Protein AF-A0A7J8R453-F1 (afdb_monomer)

Mean predicted aligned error: 10.99 Å

Foldseek 3Di:
DPPPQPPVNVVVVVVLVVVLCCCLVVPLCVPPNCPDPVSVVVNVVVVVVSVVVVVVVVCVVPDDPDDDPPVPDPPDPDPPDDDPPDDDD

pLDDT: mean 82.51, std 12.54, range [40.38, 95.38]

Secondary structure (DSSP, 8-state):
------HHHHHHHHHHHHHHHIIIIIIIHHHH-TTSHHHHHHHHHHHHHHHHHHHHHHHHHHS------GGGS-----TTS--------

Structure (mmCIF, N/CA/C/O backbone):
data_AF-A0A7J8R453-F1
#
_entry.id   AF-A0A7J8R453-F1
#
loop_
_atom_site.group_PDB
_atom_site.id
_atom_site.type_symbol
_atom_site.label_atom_id
_atom_site.label_alt_id
_atom_site.label_comp_id
_atom_site.label_asym_id
_atom_site.label_entity_id
_atom_site.label_seq_id
_atom_site.pdbx_PDB_ins_code
_atom_site.Cartn_x
_atom_site.Cartn_y
_atom_site.Cartn_z
_atom_site.occupancy
_atom_site.B_iso_or_equiv
_atom_site.auth_seq_id
_atom_site.auth_comp_id
_atom_site.auth_asym_id
_atom_site.auth_atom_id
_atom_site.pdbx_PDB_model_num
ATOM 1 N N . MET A 1 1 ? -22.972 -8.061 12.619 1.00 40.38 1 MET A N 1
ATOM 2 C CA . MET A 1 1 ? -22.810 -6.850 11.784 1.00 40.38 1 MET A CA 1
ATOM 3 C C . MET A 1 1 ? -21.743 -7.132 10.740 1.00 40.38 1 MET A C 1
ATOM 5 O O . MET A 1 1 ? -20.597 -7.345 11.115 1.00 40.38 1 MET A O 1
ATOM 9 N N . LYS A 1 2 ? -22.101 -7.223 9.454 1.00 46.28 2 LYS A N 1
ATOM 10 C CA . LYS A 1 2 ? -21.100 -7.345 8.385 1.00 46.28 2 LYS A CA 1
ATOM 11 C C . LYS A 1 2 ? -20.363 -6.003 8.317 1.00 46.28 2 LYS A C 1
ATOM 13 O O . LYS A 1 2 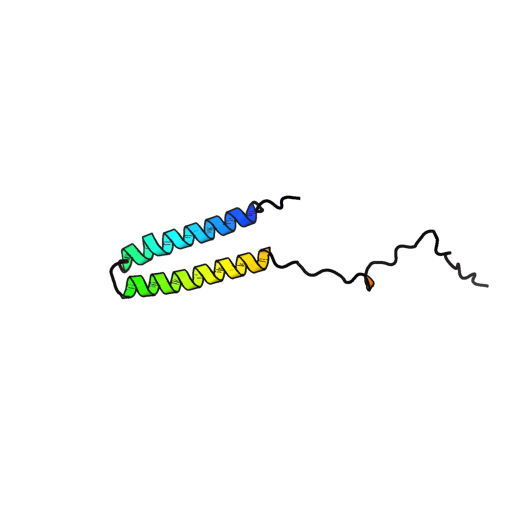? -20.910 -5.046 7.781 1.00 46.28 2 LYS A O 1
ATOM 18 N N . ARG A 1 3 ? -19.182 -5.910 8.943 1.00 58.81 3 ARG A N 1
ATOM 19 C CA . ARG A 1 3 ? -18.252 -4.775 8.812 1.00 58.81 3 ARG A CA 1
ATOM 20 C C . ARG A 1 3 ? -17.760 -4.777 7.364 1.00 58.81 3 ARG A C 1
ATOM 22 O O . ARG A 1 3 ? -16.727 -5.359 7.057 1.00 58.81 3 ARG A O 1
ATOM 29 N N . GLY A 1 4 ? -18.572 -4.236 6.459 1.00 57.06 4 GLY A N 1
ATOM 30 C CA . GLY A 1 4 ? -18.136 -3.948 5.102 1.00 57.06 4 GLY A CA 1
ATOM 31 C C . GLY A 1 4 ? -16.902 -3.057 5.173 1.00 57.06 4 GLY A C 1
ATOM 32 O O . GLY A 1 4 ? -16.806 -2.207 6.059 1.00 57.06 4 GLY A O 1
ATOM 33 N N . PHE A 1 5 ? -15.952 -3.308 4.279 1.00 63.06 5 PHE A N 1
ATOM 34 C CA . PHE A 1 5 ? -14.780 -2.470 4.057 1.00 63.06 5 PHE A CA 1
ATOM 35 C C . PHE A 1 5 ? -15.185 -0.988 4.143 1.00 63.06 5 PHE A C 1
ATOM 37 O O . PHE A 1 5 ? -16.060 -0.542 3.399 1.00 63.06 5 PHE A O 1
ATOM 44 N N . SER A 1 6 ? -14.620 -0.240 5.096 1.00 82.75 6 SER A N 1
ATOM 45 C CA . SER A 1 6 ? -14.926 1.188 5.227 1.00 82.75 6 SER A CA 1
ATOM 46 C C . SER A 1 6 ? -14.485 1.910 3.953 1.00 82.75 6 SER A C 1
ATOM 48 O O . SER A 1 6 ? -13.448 1.563 3.387 1.00 82.75 6 SER A O 1
ATOM 50 N N . PHE A 1 7 ? -15.248 2.913 3.505 1.00 85.06 7 PHE A N 1
ATOM 51 C CA . PHE A 1 7 ? -14.957 3.674 2.283 1.00 85.06 7 PHE A CA 1
ATOM 52 C C . PHE A 1 7 ? -13.497 4.147 2.238 1.00 85.06 7 PHE A C 1
ATOM 54 O O . PHE A 1 7 ? -12.812 3.948 1.237 1.00 85.06 7 PHE A O 1
ATOM 61 N N . SER A 1 8 ? -12.985 4.663 3.359 1.00 86.62 8 SER A N 1
ATOM 62 C CA . SER A 1 8 ? -11.592 5.105 3.478 1.00 86.62 8 SER A CA 1
ATOM 63 C C . SER A 1 8 ? -10.588 3.974 3.248 1.00 86.62 8 SER A C 1
ATOM 65 O O . SER A 1 8 ? -9.566 4.183 2.604 1.00 86.62 8 SER A O 1
ATOM 67 N N . VAL A 1 9 ? -10.884 2.763 3.725 1.00 87.19 9 VAL A N 1
ATOM 68 C CA . VAL A 1 9 ? -10.013 1.595 3.541 1.00 87.19 9 VAL A CA 1
ATOM 69 C C . VAL A 1 9 ? -10.013 1.163 2.075 1.00 87.19 9 VAL A C 1
ATOM 71 O O . VAL A 1 9 ? -8.954 0.883 1.519 1.00 87.19 9 VAL A O 1
ATOM 74 N N . THR A 1 10 ? -11.173 1.180 1.413 1.00 87.25 10 THR A N 1
ATOM 75 C CA . THR A 1 10 ? -11.275 0.881 -0.024 1.00 87.25 10 THR A CA 1
ATOM 76 C C . THR A 1 10 ? -10.458 1.868 -0.855 1.00 87.25 10 THR A C 1
ATOM 78 O O . THR A 1 10 ? -9.725 1.450 -1.750 1.00 87.25 10 THR A O 1
ATOM 81 N N . VAL A 1 11 ? -10.531 3.165 -0.535 1.00 91.50 11 VAL A N 1
ATOM 82 C CA . VAL A 1 11 ? -9.747 4.205 -1.219 1.00 91.50 11 VAL A CA 1
ATOM 83 C C . VAL A 1 11 ? -8.249 3.952 -1.050 1.00 91.50 11 VAL A C 1
ATOM 85 O O . VAL A 1 11 ? -7.526 3.930 -2.045 1.00 91.50 11 VAL A O 1
ATOM 88 N N . VAL A 1 12 ? -7.782 3.678 0.171 1.00 91.00 12 VAL A N 1
ATOM 89 C CA . VAL A 1 12 ? -6.360 3.394 0.430 1.00 91.00 12 VAL A CA 1
ATOM 90 C C . VAL A 1 12 ? -5.893 2.150 -0.328 1.00 91.00 12 VAL A C 1
ATOM 92 O O . VAL A 1 12 ? -4.867 2.202 -1.004 1.00 91.00 12 VAL A O 1
ATOM 95 N N . VAL A 1 13 ? -6.659 1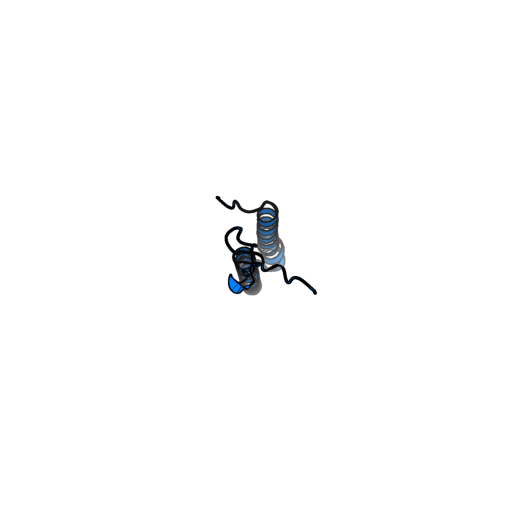.055 -0.294 1.00 89.50 13 VAL A N 1
ATOM 96 C CA . VAL A 1 13 ? -6.310 -0.169 -1.035 1.00 89.50 13 VAL A CA 1
ATOM 97 C C . VAL A 1 13 ? -6.268 0.094 -2.541 1.00 89.50 13 VAL A C 1
ATOM 99 O O . VAL A 1 13 ? -5.324 -0.330 -3.205 1.00 89.50 13 VAL A O 1
ATOM 102 N N . SER A 1 14 ? -7.230 0.846 -3.083 1.00 91.19 14 SER A N 1
ATOM 103 C CA . SER A 1 14 ? -7.232 1.206 -4.506 1.00 91.19 14 SER A CA 1
ATOM 104 C C . SER A 1 14 ? -6.017 2.052 -4.901 1.00 91.19 14 SER A C 1
ATOM 106 O O . SER A 1 14 ? -5.416 1.800 -5.944 1.00 91.19 14 SER A O 1
ATOM 108 N N . ALA A 1 15 ? -5.595 2.989 -4.047 1.00 94.19 15 ALA A N 1
ATOM 109 C CA . ALA A 1 15 ? -4.408 3.803 -4.276 1.00 94.19 15 ALA A CA 1
ATOM 110 C C . ALA A 1 15 ? -3.124 2.959 -4.267 1.00 94.19 15 ALA A C 1
ATOM 112 O O . ALA A 1 15 ? -2.281 3.133 -5.143 1.00 94.19 15 ALA A O 1
ATOM 113 N N . ILE A 1 16 ? -2.991 2.008 -3.334 1.00 92.25 16 ILE A N 1
ATOM 114 C CA . ILE A 1 16 ? -1.842 1.087 -3.287 1.00 92.25 16 ILE A CA 1
ATOM 115 C C . ILE A 1 16 ? -1.767 0.256 -4.574 1.00 92.25 16 ILE A C 1
ATOM 117 O O . ILE A 1 16 ? -0.701 0.165 -5.186 1.00 92.25 16 ILE A O 1
ATOM 121 N N . VAL A 1 17 ? -2.898 -0.301 -5.018 1.00 92.75 17 VAL A N 1
ATOM 122 C CA . VAL A 1 17 ? -2.977 -1.065 -6.273 1.00 92.75 17 VAL A CA 1
ATOM 123 C C . VAL A 1 17 ? -2.603 -0.181 -7.464 1.00 92.75 17 VAL A C 1
ATOM 125 O O . VAL A 1 17 ? -1.765 -0.571 -8.274 1.00 92.75 17 VAL A O 1
ATOM 128 N N . PHE A 1 18 ? -3.156 1.029 -7.553 1.00 94.69 18 PHE A N 1
ATOM 129 C CA . PHE A 1 18 ? -2.846 1.972 -8.627 1.00 94.69 18 PHE A CA 1
ATOM 130 C C . PHE A 1 18 ? -1.351 2.312 -8.687 1.00 94.69 18 PHE A C 1
ATOM 132 O O . PHE A 1 18 ? -0.737 2.204 -9.749 1.00 94.69 18 PHE A O 1
ATOM 139 N N . ILE A 1 19 ? -0.743 2.653 -7.548 1.00 95.38 19 ILE A N 1
ATOM 140 C CA . ILE A 1 19 ? 0.689 2.963 -7.464 1.00 95.38 19 ILE A CA 1
ATOM 141 C C . ILE A 1 19 ? 1.525 1.751 -7.888 1.00 95.38 19 ILE A C 1
ATOM 143 O O . ILE A 1 19 ? 2.496 1.919 -8.627 1.00 95.38 19 ILE A O 1
ATOM 147 N N . TYR A 1 20 ? 1.142 0.535 -7.487 1.00 94.88 20 TYR A N 1
ATOM 148 C CA . TYR A 1 20 ? 1.828 -0.690 -7.899 1.00 94.88 20 TYR A CA 1
ATOM 149 C C . TYR A 1 20 ? 1.790 -0.899 -9.418 1.00 94.88 20 TYR A C 1
ATOM 151 O O . TYR A 1 20 ? 2.830 -1.098 -10.046 1.00 94.88 20 TYR A O 1
ATOM 159 N N . PHE A 1 21 ? 0.613 -0.780 -10.034 1.00 93.94 21 PHE A N 1
ATOM 160 C CA . PHE A 1 21 ? 0.487 -0.911 -11.486 1.00 93.94 21 PHE A CA 1
ATOM 161 C C . PHE A 1 21 ? 1.273 0.177 -12.226 1.00 93.94 21 PHE A C 1
ATOM 163 O O . PHE A 1 21 ? 1.997 -0.125 -13.175 1.00 93.94 21 PHE A O 1
ATOM 170 N N . CYS A 1 22 ? 1.189 1.433 -11.781 1.00 94.81 22 CYS A N 1
ATOM 171 C CA . CYS A 1 22 ? 1.947 2.522 -12.390 1.00 94.81 22 CYS A CA 1
ATOM 172 C C . CYS A 1 22 ? 3.456 2.285 -12.295 1.00 94.81 22 CYS A C 1
ATOM 174 O O . CYS A 1 22 ? 4.160 2.388 -13.295 1.00 94.81 22 CYS A O 1
ATOM 176 N N . THR A 1 23 ? 3.968 1.943 -11.119 1.00 92.75 23 THR A N 1
ATOM 177 C CA . THR A 1 23 ? 5.408 1.721 -10.917 1.00 92.75 23 THR A CA 1
ATOM 178 C C . THR A 1 23 ? 5.933 0.551 -11.746 1.00 92.75 23 THR A C 1
ATOM 180 O O . THR A 1 23 ? 6.924 0.720 -12.454 1.00 92.75 23 THR A O 1
ATOM 183 N N . VAL A 1 24 ? 5.254 -0.596 -11.756 1.00 92.56 24 VAL A N 1
ATOM 184 C CA . VAL A 1 24 ? 5.720 -1.774 -12.504 1.00 92.56 24 VAL A CA 1
ATOM 185 C C . VAL A 1 24 ? 5.618 -1.576 -14.020 1.00 92.56 24 VAL A C 1
ATOM 187 O O . VAL A 1 24 ? 6.602 -1.777 -14.729 1.00 92.56 24 VAL A O 1
ATOM 190 N N . PHE A 1 25 ? 4.464 -1.146 -14.534 1.00 90.25 25 PHE A N 1
ATOM 191 C CA . PHE A 1 25 ? 4.235 -1.102 -15.985 1.00 90.25 25 PHE A CA 1
ATOM 192 C C . PHE A 1 25 ? 4.657 0.212 -16.643 1.00 90.25 25 PHE A C 1
ATOM 194 O O . PHE A 1 25 ? 5.043 0.219 -17.806 1.00 90.25 25 PHE A O 1
ATOM 201 N N . VAL A 1 26 ? 4.582 1.344 -15.942 1.00 91.44 26 VAL A N 1
ATOM 202 C CA . VAL A 1 26 ? 4.930 2.642 -16.547 1.00 91.44 26 VAL A CA 1
ATOM 203 C C . VAL A 1 26 ? 6.389 2.981 -16.302 1.00 91.44 26 VAL A C 1
ATOM 205 O O . VAL A 1 26 ? 7.054 3.462 -17.215 1.00 91.44 26 VAL A O 1
ATOM 208 N N . PHE A 1 27 ? 6.903 2.739 -15.096 1.00 89.62 27 PHE A N 1
ATOM 209 C CA . PHE A 1 27 ? 8.284 3.090 -14.775 1.00 89.62 27 PHE A CA 1
ATOM 210 C C . PHE A 1 27 ? 9.236 1.940 -15.084 1.00 89.62 27 PHE A C 1
ATOM 212 O O . PHE A 1 27 ? 10.119 2.106 -15.920 1.00 89.62 27 PHE A O 1
ATOM 219 N N . ILE A 1 28 ? 9.053 0.772 -14.461 1.00 89.25 28 ILE A N 1
ATOM 220 C CA . ILE A 1 28 ? 10.021 -0.326 -14.583 1.00 89.25 28 ILE A CA 1
ATOM 221 C C . ILE A 1 28 ? 10.042 -0.881 -16.009 1.00 89.25 28 ILE A C 1
ATOM 223 O O . ILE A 1 28 ? 11.115 -0.949 -16.609 1.00 89.25 28 ILE A O 1
ATOM 227 N N . ASP A 1 29 ? 8.882 -1.207 -16.581 1.00 89.06 29 ASP A N 1
ATOM 228 C CA . ASP A 1 29 ? 8.835 -1.740 -17.945 1.00 89.06 29 ASP A CA 1
ATOM 229 C C . ASP A 1 29 ? 9.320 -0.726 -18.989 1.00 89.06 29 ASP A C 1
ATOM 231 O O . ASP A 1 29 ? 10.122 -1.061 -19.854 1.00 89.06 29 ASP A O 1
ATOM 235 N N . ARG A 1 30 ? 8.922 0.548 -18.883 1.00 88.75 30 ARG A N 1
ATOM 236 C CA . ARG A 1 30 ? 9.289 1.538 -19.906 1.00 88.75 30 ARG A CA 1
ATOM 237 C C . ARG A 1 30 ? 10.736 2.022 -19.820 1.00 88.75 30 ARG A C 1
ATOM 239 O O . ARG A 1 30 ? 11.282 2.413 -20.846 1.00 88.75 30 ARG A O 1
ATOM 246 N N . TRP A 1 31 ? 11.339 2.048 -18.630 1.00 83.56 31 TRP A N 1
ATOM 247 C CA . TRP A 1 31 ? 12.718 2.525 -18.449 1.00 83.56 31 TRP A CA 1
ATOM 248 C C . TRP A 1 31 ? 13.747 1.400 -18.503 1.00 83.56 31 TRP A C 1
ATOM 250 O O . TRP A 1 31 ? 14.779 1.552 -19.150 1.00 83.56 31 TRP A O 1
ATOM 260 N N . PHE A 1 32 ? 13.486 0.289 -17.814 1.00 80.56 32 PHE A N 1
ATOM 261 C CA . PHE A 1 32 ? 14.434 -0.820 -17.699 1.00 80.56 32 PHE A CA 1
ATOM 262 C C . PHE A 1 32 ? 14.049 -2.014 -18.576 1.00 80.56 32 PHE A C 1
ATOM 264 O O . PHE A 1 32 ? 14.925 -2.807 -18.915 1.00 80.56 32 PHE A O 1
ATOM 271 N N . GLY A 1 33 ? 12.778 -2.144 -18.969 1.00 83.38 33 GLY A N 1
ATOM 272 C CA . GLY A 1 33 ? 12.254 -3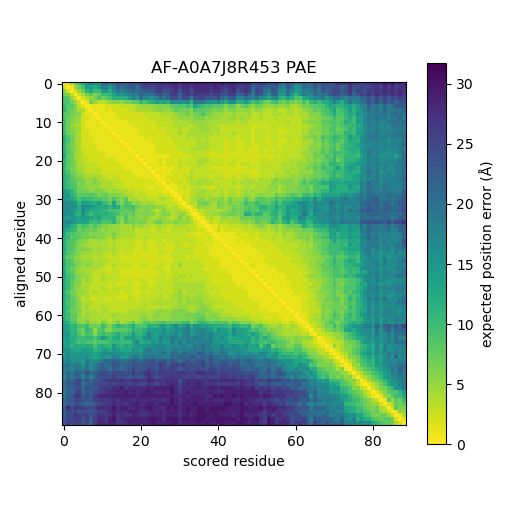.310 -19.677 1.00 83.38 33 GLY A CA 1
ATOM 273 C C . GLY A 1 33 ? 12.074 -4.501 -18.742 1.00 83.38 33 GLY A C 1
ATOM 274 O O . GLY A 1 33 ? 13.043 -4.978 -18.150 1.00 83.38 33 GLY A O 1
ATOM 275 N N . LEU A 1 34 ? 10.860 -5.049 -18.643 1.00 81.44 34 LEU A N 1
ATOM 276 C CA . LEU A 1 34 ? 10.603 -6.240 -17.814 1.00 81.44 34 LEU A CA 1
ATOM 277 C C . LEU A 1 34 ? 11.336 -7.500 -18.306 1.00 81.44 34 LEU A C 1
ATOM 279 O O . LEU A 1 34 ? 11.477 -8.458 -17.555 1.00 81.44 34 LEU A O 1
ATOM 283 N N . MET A 1 35 ? 11.827 -7.499 -19.546 1.00 84.44 35 MET A N 1
ATOM 284 C CA . MET A 1 35 ? 12.604 -8.601 -20.127 1.00 84.44 35 MET A CA 1
ATOM 285 C C . MET A 1 35 ? 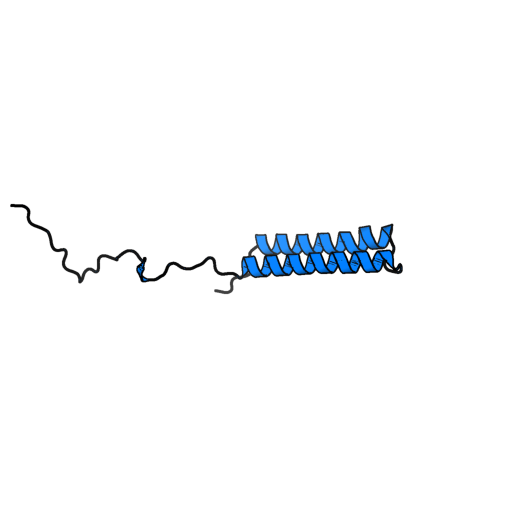14.109 -8.499 -19.836 1.00 84.44 35 MET A C 1
ATOM 287 O O . MET A 1 35 ? 14.880 -9.342 -20.293 1.00 84.44 35 MET A O 1
ATOM 291 N N . THR A 1 36 ? 14.554 -7.479 -19.096 1.00 87.56 36 THR A N 1
ATOM 292 C CA . THR A 1 36 ? 15.963 -7.313 -18.727 1.00 87.56 36 THR A CA 1
ATOM 293 C C . THR A 1 36 ? 16.211 -7.743 -17.281 1.00 87.56 36 THR A C 1
ATOM 295 O O . THR A 1 36 ? 15.352 -7.602 -16.410 1.00 87.56 36 THR A O 1
ATOM 298 N N . SER A 1 37 ? 17.416 -8.253 -17.002 1.00 86.19 37 SER A N 1
ATOM 299 C CA . SER A 1 37 ? 17.812 -8.674 -15.647 1.00 86.19 37 SER A CA 1
ATOM 300 C C . SER A 1 37 ? 17.643 -7.552 -14.597 1.00 86.19 37 SER A C 1
ATOM 302 O O . SER A 1 37 ? 16.997 -7.797 -13.573 1.00 86.19 37 SER A O 1
ATOM 304 N N . PRO A 1 38 ? 18.088 -6.298 -14.843 1.00 86.94 38 PRO A N 1
ATOM 305 C CA . PRO A 1 38 ? 17.840 -5.192 -13.917 1.00 86.94 38 PRO A CA 1
ATOM 306 C C . PRO A 1 38 ? 16.353 -4.868 -13.730 1.00 86.94 38 PRO A C 1
ATOM 308 O O . PRO A 1 38 ? 15.942 -4.563 -12.610 1.00 86.94 38 PRO A O 1
ATOM 311 N N . GLY A 1 39 ? 15.538 -4.948 -14.787 1.00 89.44 39 GLY A N 1
ATOM 312 C CA . GLY A 1 39 ? 14.097 -4.695 -14.705 1.00 89.44 39 GLY A CA 1
ATOM 313 C C . GLY A 1 39 ? 13.383 -5.692 -13.792 1.00 89.44 39 GLY A C 1
ATOM 314 O O . GLY A 1 39 ? 12.642 -5.284 -12.896 1.00 89.44 39 GLY A O 1
ATOM 315 N N . ILE A 1 40 ? 13.678 -6.988 -13.943 1.00 91.25 40 ILE A N 1
ATOM 316 C CA . ILE A 1 40 ? 13.092 -8.052 -13.111 1.00 91.25 40 ILE A CA 1
ATOM 317 C C . ILE A 1 40 ? 13.506 -7.894 -11.646 1.00 91.25 40 ILE A C 1
ATOM 319 O O . ILE A 1 40 ? 12.648 -7.950 -10.766 1.00 91.25 40 ILE A O 1
ATOM 323 N N . MET A 1 41 ? 14.792 -7.657 -11.359 1.00 92.38 41 MET A N 1
ATOM 324 C CA . MET A 1 41 ? 15.251 -7.486 -9.973 1.00 92.38 41 MET A CA 1
ATOM 325 C C . MET A 1 41 ? 14.544 -6.317 -9.273 1.00 92.38 41 MET A C 1
ATOM 327 O O . MET A 1 41 ? 14.104 -6.461 -8.132 1.00 92.38 41 MET A O 1
ATOM 331 N N . ASN A 1 42 ? 14.385 -5.182 -9.962 1.00 91.06 42 ASN A N 1
ATOM 332 C CA . ASN A 1 42 ? 13.673 -4.026 -9.415 1.00 91.06 42 ASN A CA 1
ATOM 333 C C . ASN A 1 42 ? 12.175 -4.308 -9.233 1.00 91.06 42 ASN A C 1
ATOM 335 O O . ASN A 1 42 ? 11.615 -3.956 -8.195 1.00 91.06 42 ASN A O 1
ATOM 339 N N . ALA A 1 43 ? 11.533 -4.984 -10.191 1.00 91.62 43 ALA A N 1
ATOM 340 C CA . ALA A 1 43 ? 10.127 -5.369 -10.080 1.00 91.62 43 ALA A CA 1
ATOM 341 C C . ALA A 1 43 ? 9.884 -6.312 -8.892 1.00 91.62 43 ALA A C 1
ATOM 343 O O . ALA A 1 43 ? 8.927 -6.120 -8.140 1.00 91.62 43 ALA A O 1
ATOM 344 N N . VAL A 1 44 ? 10.764 -7.294 -8.680 1.00 93.88 44 VAL A N 1
ATOM 345 C CA . VAL A 1 44 ? 10.689 -8.230 -7.548 1.00 93.88 44 VAL A CA 1
ATOM 346 C C . VAL A 1 44 ? 10.899 -7.501 -6.223 1.00 93.88 44 VAL A C 1
ATOM 348 O O . VAL A 1 44 ? 10.086 -7.661 -5.312 1.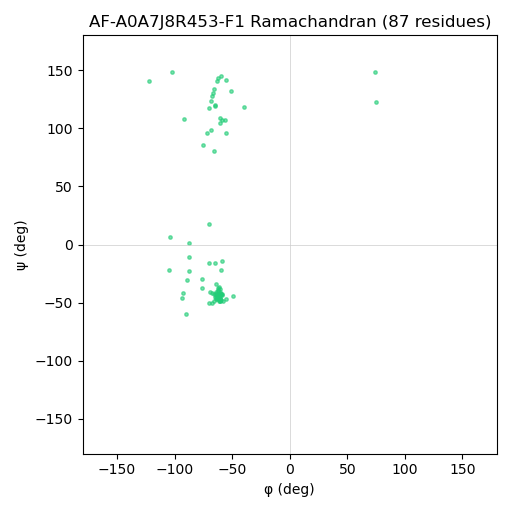00 93.88 44 VAL A O 1
ATOM 351 N N . ALA A 1 45 ? 11.937 -6.667 -6.118 1.00 94.12 45 ALA A N 1
ATOM 352 C CA . ALA A 1 45 ? 12.209 -5.897 -4.905 1.00 94.12 45 ALA A CA 1
ATOM 353 C C . ALA A 1 45 ? 11.033 -4.976 -4.547 1.00 94.12 45 ALA A C 1
ATOM 355 O O . ALA A 1 45 ? 10.550 -4.990 -3.413 1.00 94.12 45 ALA A O 1
ATOM 356 N N . PHE A 1 46 ? 10.513 -4.234 -5.528 1.00 93.06 46 PHE A N 1
ATOM 357 C CA . PHE A 1 46 ? 9.366 -3.356 -5.329 1.00 93.06 46 PHE A CA 1
ATOM 358 C C . PHE A 1 46 ? 8.100 -4.138 -4.953 1.00 93.06 46 PHE A C 1
ATOM 360 O O . PHE A 1 46 ? 7.382 -3.741 -4.036 1.00 93.06 46 PHE A O 1
ATOM 367 N N . THR A 1 47 ? 7.855 -5.285 -5.593 1.00 92.94 47 THR A N 1
ATOM 368 C CA . THR A 1 47 ? 6.724 -6.164 -5.253 1.00 92.94 47 THR A CA 1
ATOM 369 C C . THR A 1 47 ? 6.833 -6.689 -3.824 1.00 92.94 47 THR A C 1
ATOM 371 O O . THR A 1 47 ? 5.832 -6.706 -3.112 1.00 92.94 47 THR A O 1
ATOM 374 N N . GLY A 1 48 ? 8.035 -7.047 -3.363 1.00 95.00 48 GLY A N 1
ATOM 375 C CA . GLY A 1 48 ? 8.265 -7.457 -1.977 1.00 95.00 48 GLY A CA 1
ATOM 376 C C . GLY A 1 48 ? 7.914 -6.359 -0.970 1.00 95.00 48 GLY A C 1
ATOM 377 O O . GLY A 1 48 ? 7.205 -6.613 0.005 1.00 95.00 48 GLY A 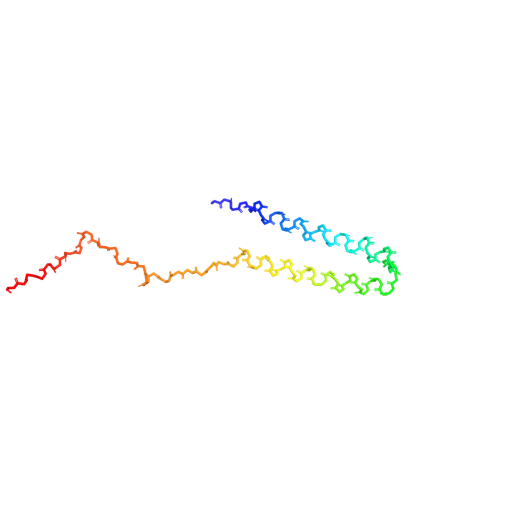O 1
ATOM 378 N N . VAL A 1 49 ? 8.346 -5.122 -1.230 1.00 94.62 49 VAL A N 1
ATOM 379 C CA . VAL A 1 49 ? 8.022 -3.964 -0.377 1.00 94.62 49 VAL A CA 1
ATOM 380 C C . VAL A 1 49 ? 6.522 -3.659 -0.401 1.00 94.62 49 VAL A C 1
ATOM 382 O O . VAL A 1 49 ? 5.918 -3.472 0.656 1.00 94.62 49 VAL A O 1
ATOM 385 N N . ALA A 1 50 ? 5.901 -3.652 -1.583 1.00 93.25 50 ALA A N 1
ATOM 386 C CA . ALA A 1 50 ? 4.467 -3.420 -1.735 1.00 93.25 50 ALA A CA 1
ATOM 387 C C . ALA A 1 50 ? 3.643 -4.479 -0.984 1.00 93.25 50 ALA A C 1
ATOM 389 O O . ALA A 1 50 ? 2.699 -4.138 -0.270 1.00 93.25 50 ALA A O 1
ATOM 390 N N . PHE A 1 51 ? 4.044 -5.749 -1.074 1.00 93.19 51 PHE A N 1
ATOM 391 C CA . PHE A 1 51 ? 3.410 -6.847 -0.350 1.00 93.19 51 PHE A CA 1
ATOM 392 C C . PHE A 1 51 ? 3.509 -6.664 1.168 1.00 93.19 51 PHE A C 1
ATOM 394 O O . PHE A 1 51 ? 2.496 -6.749 1.864 1.00 93.19 51 PHE A O 1
ATOM 401 N N . MET A 1 52 ? 4.695 -6.328 1.685 1.00 93.88 52 MET A N 1
ATOM 402 C CA . MET A 1 52 ? 4.874 -6.043 3.113 1.00 93.88 52 MET A CA 1
ATOM 403 C C . MET A 1 52 ? 4.039 -4.846 3.577 1.00 93.88 52 MET A C 1
ATOM 405 O O . MET A 1 52 ? 3.473 -4.879 4.668 1.00 93.88 52 MET A O 1
ATOM 409 N N . CYS A 1 53 ? 3.897 -3.815 2.742 1.00 91.88 53 CYS A N 1
ATOM 410 C CA . CYS A 1 53 ? 3.064 -2.654 3.042 1.00 91.88 53 CYS A CA 1
ATOM 411 C C . CYS A 1 53 ? 1.577 -3.032 3.171 1.00 91.88 53 CYS A C 1
ATOM 413 O O . CYS A 1 53 ? 0.926 -2.647 4.145 1.00 91.88 53 CYS A O 1
ATOM 415 N N . VAL A 1 54 ? 1.057 -3.842 2.241 1.00 91.31 54 VAL A N 1
ATOM 416 C CA . VAL A 1 54 ? -0.329 -4.340 2.284 1.00 91.31 54 VAL A CA 1
ATOM 417 C C . VAL A 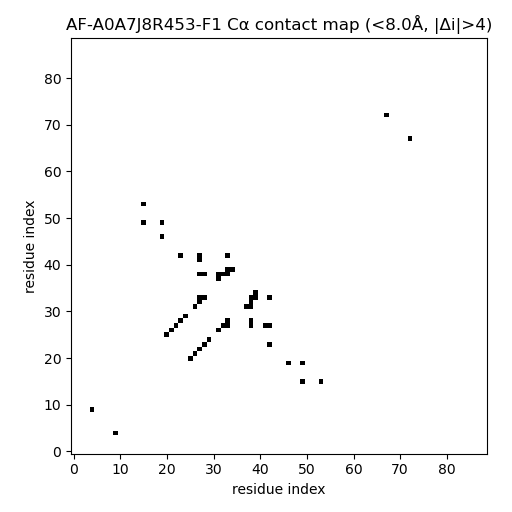1 54 ? -0.563 -5.213 3.512 1.00 91.31 54 VAL A C 1
ATOM 419 O O . VAL A 1 54 ? -1.572 -5.035 4.193 1.00 91.31 54 VAL A O 1
ATOM 422 N N . LEU A 1 55 ? 0.365 -6.120 3.827 1.00 92.75 55 LEU A N 1
ATOM 423 C CA . LEU A 1 55 ? 0.265 -6.953 5.024 1.00 92.75 55 LEU A CA 1
ATOM 424 C C . LEU A 1 55 ? 0.239 -6.102 6.291 1.00 92.75 55 LEU A C 1
ATOM 426 O O . LEU A 1 55 ? -0.641 -6.283 7.126 1.00 92.75 55 LEU A O 1
ATOM 430 N N . ASN A 1 56 ? 1.158 -5.147 6.418 1.00 93.62 56 ASN A N 1
ATOM 431 C CA . ASN A 1 56 ? 1.204 -4.254 7.569 1.00 93.62 56 ASN A CA 1
ATOM 432 C C . ASN A 1 56 ? -0.100 -3.456 7.719 1.00 93.62 56 ASN A C 1
ATOM 434 O O . ASN A 1 56 ? -0.645 -3.350 8.816 1.00 93.62 56 ASN A O 1
ATOM 438 N N . TYR A 1 57 ? -0.639 -2.947 6.611 1.00 90.19 57 TYR A N 1
ATOM 439 C CA . TYR A 1 57 ? -1.919 -2.247 6.612 1.00 90.19 57 TYR A CA 1
ATOM 440 C C . TYR A 1 57 ? -3.080 -3.165 7.020 1.00 90.19 57 TYR A C 1
ATOM 442 O O . TYR A 1 57 ? -3.913 -2.779 7.839 1.00 90.19 57 TYR A O 1
ATOM 450 N N . ALA A 1 58 ? -3.109 -4.402 6.518 1.00 89.12 58 ALA A N 1
ATOM 451 C CA . ALA A 1 58 ? -4.110 -5.392 6.898 1.00 89.12 58 ALA A CA 1
ATOM 452 C C . ALA A 1 58 ? -4.037 -5.724 8.396 1.00 89.12 58 ALA A C 1
ATOM 454 O O . ALA A 1 58 ? -5.066 -5.707 9.070 1.00 89.12 58 ALA A O 1
ATOM 455 N N . TYR A 1 59 ? -2.837 -5.951 8.938 1.00 91.56 59 TYR A N 1
ATOM 456 C CA . TYR A 1 59 ? -2.651 -6.160 10.373 1.00 91.56 59 TYR A CA 1
ATOM 457 C C . TYR A 1 59 ? -3.118 -4.953 11.185 1.00 91.56 59 TYR A C 1
ATOM 459 O O . TYR A 1 59 ? -3.815 -5.140 12.174 1.00 91.56 59 TYR A O 1
ATOM 467 N N . ALA A 1 60 ? -2.819 -3.728 10.751 1.00 88.75 60 ALA A N 1
ATOM 468 C CA . ALA A 1 60 ? -3.258 -2.519 11.444 1.00 88.75 60 ALA A CA 1
ATOM 469 C C . ALA A 1 60 ? -4.789 -2.350 11.466 1.00 88.75 60 ALA A C 1
ATOM 471 O O . ALA A 1 60 ? -5.331 -1.838 12.440 1.00 88.75 60 ALA A O 1
ATOM 472 N N . ILE A 1 61 ? -5.496 -2.778 10.414 1.00 86.88 61 ILE A N 1
ATOM 473 C CA . ILE A 1 61 ? -6.969 -2.720 10.357 1.00 86.88 61 ILE A CA 1
ATOM 474 C C . ILE A 1 61 ? -7.614 -3.816 11.207 1.00 86.88 61 ILE A C 1
ATOM 476 O O . ILE A 1 61 ? -8.686 -3.605 11.775 1.00 86.88 61 ILE A O 1
ATOM 480 N N . LEU A 1 62 ? -7.008 -5.004 11.223 1.00 86.12 62 LEU A N 1
ATOM 481 C CA . LEU A 1 62 ? -7.563 -6.184 11.883 1.00 86.12 62 LEU A CA 1
ATOM 482 C C . LEU A 1 62 ? -7.174 -6.280 13.359 1.00 86.12 62 LEU A C 1
ATOM 484 O O . LEU A 1 62 ? -7.866 -6.959 14.114 1.00 86.12 62 LEU A O 1
ATOM 488 N N . ALA A 1 63 ? -6.084 -5.632 13.770 1.00 87.50 63 ALA A N 1
ATOM 489 C CA . ALA A 1 63 ? -5.671 -5.581 15.160 1.00 87.50 63 ALA A CA 1
ATOM 490 C C . ALA A 1 63 ? -6.715 -4.818 15.983 1.00 87.50 63 ALA A C 1
ATOM 492 O O . ALA A 1 63 ? -6.991 -3.641 15.742 1.00 87.50 63 ALA A O 1
ATOM 493 N N . ASP A 1 64 ? -7.295 -5.501 16.969 1.00 81.75 64 ASP A N 1
ATOM 494 C CA . ASP A 1 64 ? -8.219 -4.868 17.899 1.00 81.75 64 ASP A CA 1
ATOM 495 C C . ASP A 1 64 ? -7.492 -3.784 18.717 1.00 81.75 64 ASP A C 1
ATOM 497 O O . ASP A 1 64 ? -6.359 -4.004 19.157 1.00 81.75 64 ASP A O 1
ATOM 501 N N . PRO A 1 65 ? -8.134 -2.631 18.987 1.00 80.00 65 PRO A N 1
ATOM 502 C CA . PRO A 1 65 ? -7.508 -1.463 19.623 1.00 80.00 65 PRO A CA 1
ATOM 503 C C . PRO A 1 65 ? -7.148 -1.643 21.114 1.00 80.00 65 PRO A C 1
ATOM 505 O O . PRO A 1 65 ? -6.929 -0.666 21.824 1.00 80.00 65 PRO A O 1
ATOM 508 N N . GLY A 1 66 ? -7.078 -2.879 21.611 1.00 82.56 66 GLY A N 1
ATOM 509 C CA . GLY A 1 66 ? -7.011 -3.184 23.035 1.00 82.56 66 GLY A CA 1
ATOM 510 C C . GLY A 1 66 ? -8.366 -2.977 23.716 1.00 82.56 66 GLY A C 1
ATOM 511 O O . GLY A 1 66 ? -9.179 -2.140 23.320 1.00 82.56 66 GLY A O 1
ATOM 512 N N . ARG A 1 67 ? -8.646 -3.776 24.748 1.00 78.94 67 ARG A N 1
ATOM 513 C CA . ARG A 1 67 ? -9.874 -3.663 25.543 1.00 78.94 67 ARG A CA 1
ATOM 514 C C . ARG A 1 67 ? -9.513 -3.432 27.000 1.00 78.94 67 ARG A C 1
ATOM 516 O O . ARG A 1 67 ? -8.570 -4.031 27.507 1.00 78.94 67 ARG A O 1
ATOM 523 N N . VAL A 1 68 ? -10.281 -2.574 27.663 1.00 82.50 68 VAL A N 1
ATOM 524 C CA . VAL A 1 68 ? -10.141 -2.339 29.100 1.00 82.50 68 VAL A CA 1
ATOM 525 C C . VAL A 1 68 ? -10.535 -3.621 29.854 1.00 82.50 68 VAL A C 1
ATOM 527 O O . VAL A 1 68 ? -11.594 -4.184 29.554 1.00 82.50 68 VAL A O 1
ATOM 530 N N . PRO A 1 69 ? -9.710 -4.110 30.799 1.00 83.56 69 PRO A N 1
ATOM 531 C CA . PRO A 1 69 ? -10.081 -5.224 31.665 1.00 83.56 69 PRO A CA 1
ATOM 532 C C . PRO A 1 69 ? -11.334 -4.896 32.482 1.00 83.56 69 PRO A C 1
ATOM 534 O O . PRO A 1 69 ? -11.511 -3.763 32.926 1.00 83.56 69 PRO A O 1
ATOM 537 N N . SER A 1 70 ? -12.185 -5.891 32.733 1.00 78.38 70 SER A N 1
ATOM 538 C CA . SER A 1 70 ? -13.465 -5.700 33.434 1.00 78.38 70 SER A CA 1
ATOM 539 C C . SER A 1 70 ? -13.328 -5.130 34.850 1.00 78.38 70 SER A C 1
ATOM 541 O O . SER A 1 70 ? -14.268 -4.524 35.342 1.00 78.38 70 SER A O 1
ATOM 543 N N . SER A 1 71 ? -12.160 -5.265 35.487 1.00 79.31 71 SER A N 1
ATOM 544 C CA . SER A 1 71 ? -11.863 -4.708 36.815 1.00 79.31 71 SER A CA 1
ATOM 545 C C . SER A 1 71 ? -11.746 -3.180 36.855 1.00 79.31 71 SER A C 1
ATOM 547 O O . SER A 1 71 ? -11.737 -2.607 37.936 1.00 79.31 71 SER A O 1
ATOM 549 N N . PHE A 1 72 ? -11.592 -2.528 35.700 1.00 73.56 72 PHE A N 1
ATOM 550 C CA . PHE A 1 72 ? -11.546 -1.066 35.571 1.00 73.56 72 PHE A CA 1
ATOM 551 C C . PHE A 1 72 ? -12.852 -0.497 35.009 1.00 73.56 72 PHE A C 1
ATOM 553 O O . PHE A 1 72 ? -12.917 0.689 34.681 1.00 73.56 72 PHE A O 1
ATOM 560 N N . MET A 1 73 ? -13.881 -1.336 34.846 1.00 75.44 73 MET A N 1
ATOM 561 C CA . MET A 1 73 ? -15.203 -0.838 34.501 1.00 75.44 73 MET A CA 1
ATOM 562 C C . MET A 1 73 ? -15.708 -0.008 35.689 1.00 75.44 73 MET A C 1
ATOM 564 O O . MET A 1 73 ? -15.530 -0.455 36.822 1.00 75.44 73 MET A O 1
ATOM 568 N N . PRO A 1 74 ? -16.260 1.200 35.465 1.00 74.25 74 PRO A N 1
ATOM 569 C CA . PRO A 1 74 ? -16.796 2.012 36.548 1.00 74.25 74 PRO A CA 1
ATOM 570 C C . PRO A 1 74 ? -17.747 1.164 37.382 1.00 74.25 74 PRO A C 1
ATOM 572 O O . PRO A 1 74 ? -18.577 0.458 36.806 1.00 74.25 74 PRO A O 1
ATOM 575 N N . ASP A 1 75 ? -17.589 1.217 38.703 1.00 69.50 75 ASP A N 1
ATOM 576 C CA . ASP A 1 75 ? -18.508 0.566 39.628 1.00 69.50 75 ASP A CA 1
ATOM 577 C C . ASP A 1 75 ? -19.881 1.197 39.374 1.00 69.50 75 ASP A C 1
ATOM 579 O O . ASP A 1 75 ? -20.100 2.382 39.638 1.00 69.50 75 ASP A O 1
ATOM 583 N N . ILE A 1 76 ? -20.756 0.456 38.697 1.00 69.19 76 ILE A N 1
ATOM 584 C CA . ILE A 1 76 ? -22.133 0.882 38.491 1.00 69.19 76 ILE A CA 1
ATOM 585 C C . ILE A 1 76 ? -22.740 0.774 39.879 1.00 69.19 76 ILE A C 1
ATOM 587 O O . ILE A 1 76 ? -22.737 -0.319 40.437 1.00 69.19 76 ILE A O 1
ATOM 591 N N . GLU A 1 77 ? -23.192 1.896 40.443 1.00 68.06 77 GLU A N 1
ATOM 592 C CA . GLU A 1 77 ? -23.934 1.907 41.703 1.00 68.06 77 GLU A CA 1
ATOM 593 C C . GLU A 1 77 ? -25.131 0.968 41.544 1.00 68.06 77 GLU A C 1
ATOM 595 O O . GLU A 1 77 ? -26.142 1.305 40.925 1.00 68.06 77 GLU A O 1
ATOM 600 N N . ASP A 1 78 ? -24.958 -0.266 42.005 1.00 65.31 78 ASP A N 1
ATOM 601 C CA . ASP A 1 78 ? -25.967 -1.297 41.902 1.00 65.31 78 ASP A C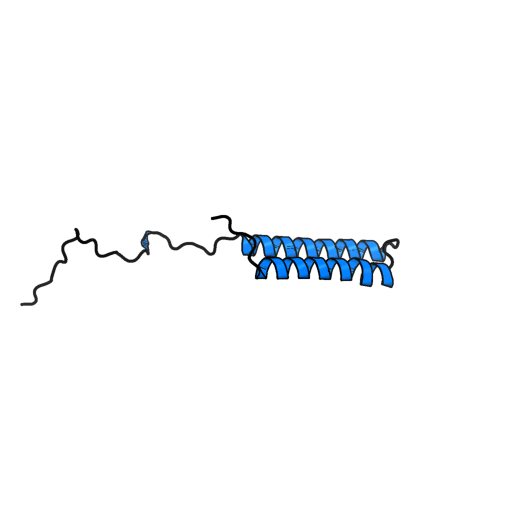A 1
ATOM 602 C C . ASP A 1 78 ? -27.115 -0.870 42.827 1.00 65.31 78 ASP A C 1
ATOM 604 O O . ASP A 1 78 ? -26.865 -0.612 44.009 1.00 65.31 78 ASP A O 1
ATOM 608 N N . PRO A 1 79 ? -28.363 -0.737 42.341 1.00 62.62 79 PRO A N 1
ATOM 609 C CA . PRO A 1 79 ? -29.490 -0.335 43.182 1.00 62.62 79 PRO A CA 1
ATOM 610 C C . PRO A 1 79 ? -29.737 -1.289 44.365 1.00 62.62 79 PRO A C 1
ATOM 612 O O . PRO A 1 79 ? -30.463 -0.932 45.293 1.00 62.62 79 PRO A O 1
ATOM 615 N N . GLU A 1 80 ? -29.139 -2.484 44.350 1.00 62.47 80 GLU A N 1
ATOM 616 C CA . GLU A 1 80 ? -29.163 -3.454 45.449 1.00 62.47 80 GLU A CA 1
ATOM 617 C C . GLU A 1 80 ? -28.038 -3.256 46.482 1.00 62.47 80 GLU A C 1
ATOM 619 O O . GLU A 1 80 ? -28.093 -3.848 47.563 1.00 62.47 80 GLU A O 1
ATOM 624 N N . VAL A 1 81 ? -27.040 -2.409 46.204 1.00 61.03 81 VAL A N 1
ATOM 625 C CA . VAL A 1 81 ? -25.953 -2.091 47.138 1.00 61.03 81 VAL A CA 1
ATOM 626 C C . VAL A 1 81 ? -26.355 -0.863 47.964 1.00 61.03 81 VAL A C 1
ATOM 628 O O . VAL A 1 81 ? -26.396 0.255 47.450 1.00 61.03 81 VAL A O 1
ATOM 631 N N . PRO A 1 82 ? -26.674 -1.030 49.262 1.00 62.53 82 PRO A N 1
ATOM 632 C CA . PRO A 1 82 ? -27.146 0.072 50.085 1.00 62.53 82 PRO A CA 1
ATOM 633 C C . PRO A 1 82 ? -26.042 1.118 50.251 1.00 62.53 82 PRO A C 1
ATOM 635 O O . PRO A 1 82 ? -24.987 0.843 50.829 1.00 62.53 82 PRO A O 1
ATOM 638 N N . ILE A 1 83 ? -26.316 2.338 49.784 1.00 66.50 83 ILE A N 1
ATOM 639 C CA . ILE A 1 83 ? -25.484 3.517 50.026 1.00 66.50 83 ILE A CA 1
ATOM 640 C C . ILE A 1 83 ? -25.405 3.716 51.542 1.00 66.50 83 ILE A C 1
ATOM 642 O O . ILE A 1 83 ? -26.375 4.106 52.195 1.00 66.50 83 ILE A O 1
ATOM 646 N N . HIS A 1 84 ? -24.245 3.412 52.122 1.00 63.62 84 HIS A N 1
ATOM 647 C CA . HIS A 1 84 ? -23.988 3.658 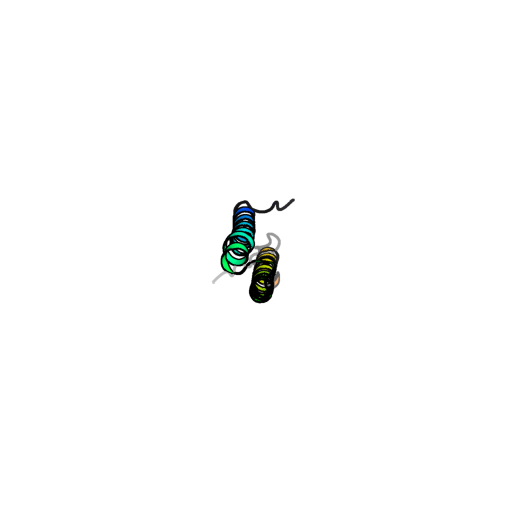53.534 1.00 63.62 84 HIS A CA 1
ATOM 648 C C . HIS A 1 84 ? -23.748 5.161 53.721 1.00 63.62 84 HIS A C 1
ATOM 650 O O . HIS A 1 84 ? -22.614 5.640 53.688 1.00 63.62 84 HIS A O 1
ATOM 656 N N . GLU A 1 85 ? -24.825 5.930 53.880 1.00 71.19 85 GLU A N 1
ATOM 657 C CA . GLU A 1 85 ? -24.720 7.337 54.254 1.00 71.19 85 GLU A CA 1
ATOM 658 C C . GLU A 1 85 ? -24.031 7.451 55.622 1.00 71.19 85 GLU A C 1
ATOM 660 O O . GLU A 1 85 ? -24.586 7.116 56.672 1.00 71.19 85 GLU A O 1
ATOM 665 N N . ILE A 1 86 ? -22.791 7.939 55.623 1.00 71.44 86 ILE A N 1
ATOM 666 C CA . ILE A 1 86 ? -22.052 8.234 56.849 1.00 71.44 86 ILE A CA 1
ATOM 667 C C . ILE A 1 86 ? -22.681 9.484 57.477 1.00 71.44 86 ILE A C 1
ATOM 669 O O . ILE A 1 86 ? -22.351 10.619 57.124 1.00 71.44 86 ILE A O 1
ATOM 673 N N . LYS A 1 87 ? -23.594 9.290 58.434 1.00 62.62 87 LYS A N 1
ATOM 674 C CA . LYS A 1 87 ? -24.083 10.357 59.322 1.00 62.62 87 LYS A CA 1
ATOM 675 C C . LYS A 1 87 ? -22.893 10.997 60.054 1.00 62.62 87 LYS A C 1
ATOM 677 O O . LYS A 1 87 ? -22.355 10.407 60.990 1.00 62.62 87 LYS A O 1
ATOM 682 N N . ARG A 1 88 ? -22.511 12.226 59.688 1.00 65.19 88 ARG A N 1
ATOM 683 C CA . ARG A 1 88 ? -21.705 13.083 60.578 1.00 65.19 88 ARG A CA 1
ATOM 684 C C . ARG A 1 88 ? -22.553 13.478 61.791 1.00 65.19 88 ARG A C 1
ATOM 686 O O . ARG A 1 88 ? -23.675 13.954 61.618 1.00 65.19 88 ARG A O 1
ATOM 693 N N . LYS A 1 89 ? -22.009 13.251 62.989 1.00 54.47 89 LYS A N 1
ATOM 694 C CA . LYS A 1 89 ? -22.457 13.878 64.240 1.00 54.47 89 LYS A CA 1
ATOM 695 C C . LYS A 1 89 ? -21.875 15.277 64.371 1.00 54.47 89 LYS A C 1
ATOM 697 O O . LYS A 1 89 ? -20.744 15.476 63.873 1.00 54.47 89 LYS A O 1
#

Sequence (89 aa):
MKRGFSFSVTVVVSAIVFIYFCTVFVFIDRWFGLMTSPGIMNAVAFTGVAFMCVLNYAYAILADPGRVPSSFMPDIEDPEVPIHEIKRK

Radius of gyration: 27.11 Å; Cα contacts (8 Å, |Δi|>4): 27; chains: 1; bounding box: 47×23×84 Å

Organism: Gossypium davidsonii (NCBI:txid34287)

Solvent-accessible surface area (backbone atoms only — not comparable to full-atom values): 5547 Å² total; per-residue (Å²): 131,89,81,64,83,50,70,71,55,52,52,52,53,50,50,54,52,50,51,52,52,44,46,47,60,58,47,35,32,68,73,53,27,64,91,32,73,69,17,41,53,50,48,52,53,52,48,52,54,52,51,52,51,52,50,53,51,49,48,64,71,68,52,74,92,72,78,85,59,78,89,74,52,78,84,70,83,47,91,87,57,80,82,78,78,79,79,80,129